Protein AF-A0A0F9FFS2-F1 (afdb_monomer_lite)

Foldseek 3Di:
DAPPDPPVVVVVQLQVQLQVQLVVVLVVVVVCVVPDDDDPVVVVCCVVARNDGLVPHDPVSSVVSSVVSVVVVVVVRVVVVVD

Structure (mmCIF, N/CA/C/O backbone):
data_AF-A0A0F9FFS2-F1
#
_entry.id   AF-A0A0F9FFS2-F1
#
loop_
_atom_site.group_PDB
_atom_site.id
_atom_site.type_symbol
_atom_site.label_atom_id
_atom_site.label_alt_id
_atom_site.label_comp_id
_atom_site.label_asym_id
_atom_site.label_entity_id
_atom_site.label_seq_id
_atom_site.pdbx_PDB_ins_code
_atom_site.Cartn_x
_atom_site.Cartn_y
_atom_site.Cartn_z
_atom_site.occupancy
_atom_site.B_iso_or_equiv
_atom_site.auth_seq_id
_atom_site.auth_comp_id
_atom_site.auth_asym_id
_atom_site.auth_atom_id
_atom_site.pdbx_PDB_model_num
ATOM 1 N N . MET A 1 1 ? -17.676 6.957 20.825 1.00 46.94 1 MET A N 1
ATOM 2 C CA . MET A 1 1 ? -16.906 5.748 21.248 1.00 46.94 1 MET A CA 1
ATOM 3 C C . MET A 1 1 ? -15.459 5.821 20.744 1.00 46.94 1 MET A C 1
ATOM 5 O O . MET A 1 1 ? -15.240 5.637 19.556 1.00 46.94 1 MET A O 1
ATOM 9 N N . LYS A 1 2 ? -14.458 6.076 21.604 1.00 52.88 2 LYS A N 1
ATOM 10 C CA . LYS A 1 2 ? -13.040 5.996 21.192 1.00 52.88 2 LYS A CA 1
ATOM 11 C C . LYS A 1 2 ? -12.684 4.548 20.858 1.00 52.88 2 LYS A C 1
ATOM 13 O O . LYS A 1 2 ? -13.037 3.651 21.620 1.00 52.88 2 LYS A O 1
ATOM 18 N N . ILE A 1 3 ? -11.972 4.317 19.757 1.00 56.28 3 ILE A N 1
ATOM 19 C CA . ILE A 1 3 ? -11.348 3.017 19.498 1.00 56.28 3 ILE A CA 1
ATOM 20 C C . ILE A 1 3 ? -10.237 2.842 20.546 1.00 56.28 3 ILE A C 1
ATOM 22 O O . ILE A 1 3 ? -9.112 3.300 20.363 1.00 56.28 3 ILE A O 1
ATOM 26 N N . ILE A 1 4 ? -10.568 2.229 21.685 1.00 65.56 4 ILE A N 1
ATOM 27 C CA . ILE A 1 4 ? -9.592 1.845 22.710 1.00 65.56 4 ILE A CA 1
ATOM 28 C C . ILE A 1 4 ? -9.058 0.473 22.310 1.00 65.56 4 ILE A C 1
ATOM 30 O O . ILE A 1 4 ? -9.508 -0.565 22.789 1.00 65.56 4 ILE A O 1
ATOM 34 N N . ILE A 1 5 ? -8.130 0.474 21.362 1.00 76.12 5 ILE A N 1
ATOM 35 C CA . ILE A 1 5 ? -7.358 -0.711 20.993 1.00 76.12 5 ILE A CA 1
ATOM 36 C C . ILE A 1 5 ? -5.974 -0.607 21.621 1.00 76.12 5 ILE A C 1
ATOM 38 O O . ILE A 1 5 ? -5.445 0.489 21.801 1.00 76.12 5 ILE A O 1
ATOM 42 N N . SER A 1 6 ? -5.380 -1.748 21.969 1.00 86.00 6 SER A N 1
ATOM 43 C CA . SER A 1 6 ? -3.999 -1.766 22.453 1.00 86.00 6 SER A CA 1
ATOM 44 C C . SER A 1 6 ? -3.053 -1.204 21.389 1.00 86.00 6 SER A C 1
ATOM 46 O O . SER A 1 6 ? -3.320 -1.312 20.191 1.00 86.00 6 SER A O 1
ATOM 48 N N . GLU A 1 7 ? -1.903 -0.670 21.803 1.00 86.69 7 GLU A N 1
ATOM 49 C CA . GLU A 1 7 ? -0.879 -0.189 20.863 1.00 86.69 7 GLU A CA 1
ATOM 50 C C . GLU A 1 7 ? -0.465 -1.266 19.847 1.00 86.69 7 GLU A C 1
ATOM 52 O O . GLU A 1 7 ? -0.223 -0.972 18.678 1.00 86.69 7 GLU A O 1
ATOM 57 N N . ASN A 1 8 ? -0.462 -2.540 20.254 1.00 90.50 8 ASN A N 1
ATOM 58 C CA . ASN A 1 8 ? -0.200 -3.653 19.344 1.00 90.50 8 ASN A CA 1
ATOM 59 C C . ASN A 1 8 ? -1.315 -3.843 18.310 1.00 90.50 8 ASN A C 1
ATOM 61 O O . ASN A 1 8 ? -1.022 -4.086 17.141 1.00 90.50 8 ASN A O 1
ATOM 65 N N . ALA A 1 9 ? -2.580 -3.733 18.715 1.00 91.12 9 ALA A N 1
ATOM 66 C CA . ALA A 1 9 ? -3.707 -3.810 17.791 1.00 91.12 9 ALA A CA 1
ATOM 67 C C . ALA A 1 9 ? -3.732 -2.607 16.835 1.00 91.12 9 ALA A C 1
ATOM 69 O O . ALA A 1 9 ? -3.947 -2.790 15.641 1.00 91.12 9 ALA A O 1
ATOM 70 N N . LYS A 1 10 ? -3.410 -1.400 17.321 1.00 92.81 10 LYS A N 1
ATOM 71 C CA . LYS A 1 10 ? -3.267 -0.205 16.480 1.00 92.81 10 LYS A CA 1
ATOM 72 C C . LYS A 1 10 ? -2.178 -0.374 15.425 1.00 92.81 10 LYS A C 1
ATOM 74 O O . LYS A 1 10 ? -2.419 -0.078 14.262 1.00 92.81 10 LYS A O 1
ATOM 79 N N . LYS A 1 11 ? -1.002 -0.884 15.807 1.00 95.12 11 LYS A N 1
ATOM 80 C CA . LYS A 1 11 ? 0.090 -1.158 14.859 1.00 95.12 11 LYS A CA 1
ATOM 81 C C . LYS A 1 11 ? -0.326 -2.153 13.777 1.00 95.12 11 LYS A C 1
ATOM 83 O O . LYS A 1 11 ? -0.057 -1.903 12.611 1.00 95.12 11 LYS A O 1
ATOM 88 N N . LYS A 1 12 ? -1.011 -3.242 14.145 1.00 96.50 12 LYS A N 1
ATOM 89 C CA . LYS A 1 12 ? -1.533 -4.215 13.169 1.00 96.50 12 LYS A CA 1
ATOM 90 C C . LYS A 1 12 ? -2.522 -3.572 12.202 1.00 96.50 12 LYS A C 1
ATOM 92 O O . LYS A 1 12 ? -2.363 -3.718 11.001 1.00 96.50 12 LYS A O 1
ATOM 97 N N . LEU A 1 13 ? -3.465 -2.793 12.728 1.00 96.69 13 LEU A N 1
ATOM 98 C CA . LEU A 1 13 ? -4.443 -2.077 11.915 1.00 96.69 13 LEU A CA 1
ATOM 99 C C . LEU A 1 13 ? -3.779 -1.093 10.938 1.00 96.69 13 LEU A C 1
ATOM 101 O O . LEU A 1 13 ? -4.201 -0.991 9.793 1.00 96.69 13 LEU A O 1
ATOM 105 N N . VAL A 1 14 ? -2.727 -0.389 11.366 1.00 97.94 14 VAL A N 1
ATOM 106 C CA . VAL A 1 14 ? -1.947 0.492 10.481 1.00 97.94 14 VAL A CA 1
ATOM 107 C C . VAL A 1 14 ? -1.281 -0.299 9.355 1.00 97.94 14 VAL A C 1
ATOM 109 O O . VAL A 1 14 ? -1.324 0.152 8.217 1.00 97.94 14 VAL A O 1
ATOM 112 N N . GLU A 1 15 ? -0.692 -1.464 9.638 1.00 98.50 15 GLU A N 1
ATOM 113 C CA . GLU A 1 15 ? -0.081 -2.297 8.592 1.00 98.50 15 GLU A CA 1
ATOM 114 C C . GLU A 1 15 ? -1.122 -2.859 7.614 1.00 98.50 15 GLU A C 1
ATOM 116 O O . GLU A 1 15 ? -0.879 -2.837 6.414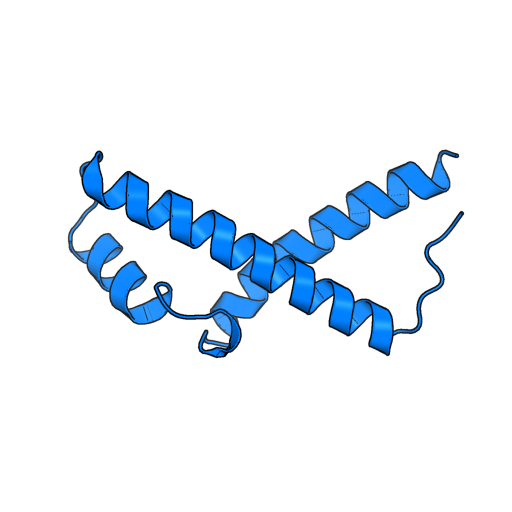 1.00 98.50 15 GLU A O 1
ATOM 121 N N . GLU A 1 16 ? -2.289 -3.299 8.095 1.00 98.50 16 GLU A N 1
ATOM 122 C CA . GLU A 1 16 ? -3.378 -3.794 7.236 1.00 98.50 16 GLU A CA 1
ATOM 123 C C . GLU A 1 16 ? -3.927 -2.693 6.315 1.00 98.50 16 GLU A C 1
ATOM 125 O O . GLU A 1 16 ? -4.157 -2.916 5.127 1.00 98.50 16 GLU A O 1
ATOM 130 N N . LEU A 1 17 ? -4.098 -1.476 6.841 1.00 98.56 17 LEU A N 1
ATOM 131 C CA . LEU A 1 17 ? -4.528 -0.327 6.044 1.00 98.56 17 LEU A CA 1
ATOM 132 C C . LEU A 1 17 ? -3.447 0.137 5.058 1.00 98.56 17 LEU A C 1
ATOM 134 O O . LEU A 1 17 ? -3.780 0.540 3.948 1.00 98.56 17 LEU A O 1
ATOM 138 N N . ALA A 1 18 ? -2.171 0.077 5.443 1.00 98.69 18 ALA A N 1
ATOM 139 C CA . ALA A 1 18 ? -1.055 0.418 4.565 1.00 98.69 18 ALA A CA 1
ATOM 140 C C . ALA A 1 18 ? -0.905 -0.596 3.417 1.00 98.69 18 ALA A C 1
ATOM 142 O O . ALA A 1 18 ? -0.668 -0.206 2.278 1.00 98.69 18 ALA A O 1
ATOM 143 N N . GLU A 1 19 ? -1.101 -1.889 3.687 1.00 98.81 19 GLU A N 1
ATOM 144 C CA . GLU A 1 19 ? -1.135 -2.921 2.646 1.00 98.81 19 GLU A CA 1
ATOM 145 C C . GLU A 1 19 ? -2.296 -2.697 1.669 1.00 98.81 19 GLU A C 1
ATOM 147 O O . GLU A 1 19 ? -2.092 -2.744 0.455 1.00 98.81 19 GLU A O 1
ATOM 152 N N . LEU A 1 20 ? -3.485 -2.356 2.178 1.00 98.75 20 LEU A N 1
ATOM 153 C CA . LEU A 1 20 ? -4.635 -2.025 1.337 1.00 98.75 20 LEU A CA 1
ATOM 154 C C . LEU A 1 20 ? -4.387 -0.786 0.460 1.00 98.75 20 LEU A C 1
ATOM 156 O O . LEU A 1 20 ? -4.728 -0.803 -0.723 1.00 98.75 20 LEU A O 1
ATOM 160 N N . GLU A 1 21 ? -3.802 0.278 1.017 1.00 98.62 21 GLU A N 1
ATOM 161 C CA . GLU A 1 21 ? -3.415 1.480 0.262 1.00 98.62 21 GLU A CA 1
ATOM 162 C C . GLU A 1 21 ? -2.427 1.131 -0.856 1.00 98.62 21 GLU A C 1
ATOM 164 O O . GLU A 1 21 ? -2.609 1.542 -2.004 1.00 98.62 21 GLU A O 1
ATOM 169 N N . HIS A 1 22 ? -1.413 0.320 -0.547 1.00 98.62 22 HIS A N 1
ATOM 170 C CA . HIS A 1 22 ? -0.426 -0.111 -1.530 1.00 98.62 22 HIS A CA 1
ATOM 171 C C . HIS A 1 22 ? -1.061 -0.890 -2.683 1.00 98.62 22 HIS A C 1
ATOM 173 O O . HIS A 1 22 ? -0.752 -0.639 -3.851 1.00 98.62 22 HIS A O 1
ATOM 179 N N . ASP A 1 23 ? -1.980 -1.807 -2.381 1.00 98.50 23 ASP A N 1
ATOM 180 C CA . ASP A 1 23 ? -2.702 -2.561 -3.403 1.00 98.50 23 ASP A CA 1
ATOM 181 C C . ASP A 1 23 ? -3.555 -1.641 -4.285 1.00 98.50 23 ASP A C 1
ATOM 183 O O . ASP A 1 23 ? -3.514 -1.760 -5.515 1.00 98.50 23 ASP A O 1
ATOM 187 N N . GLN A 1 24 ? -4.273 -0.680 -3.691 1.00 98.50 24 GLN A N 1
ATOM 188 C CA . GLN A 1 24 ? -5.045 0.316 -4.441 1.00 98.50 24 GLN A CA 1
ATOM 189 C C . GLN A 1 24 ? -4.148 1.144 -5.365 1.00 98.50 24 GLN A C 1
ATOM 191 O O . GLN A 1 24 ? -4.411 1.234 -6.570 1.00 98.50 24 GLN A O 1
ATOM 196 N N . TRP A 1 25 ? -3.059 1.698 -4.829 1.00 98.38 25 TRP A N 1
ATOM 197 C CA . TRP A 1 25 ? -2.109 2.492 -5.600 1.00 98.38 25 TRP A CA 1
ATOM 198 C C . TRP A 1 25 ? -1.464 1.671 -6.718 1.00 98.38 25 TRP A C 1
ATOM 200 O O . TRP A 1 25 ? -1.353 2.145 -7.849 1.00 98.38 25 TRP A O 1
ATOM 210 N N . MET A 1 26 ? -1.063 0.427 -6.444 1.00 97.88 26 MET A N 1
ATOM 211 C CA . MET A 1 26 ? -0.425 -0.443 -7.429 1.00 97.88 26 MET A CA 1
ATOM 212 C C . MET A 1 26 ? -1.383 -0.799 -8.569 1.00 97.88 26 MET A C 1
ATOM 214 O O . MET A 1 26 ? -0.958 -0.826 -9.727 1.00 97.88 26 MET A O 1
ATOM 218 N N . LEU A 1 27 ? -2.654 -1.086 -8.267 1.00 97.62 27 LEU A N 1
ATOM 219 C CA . LEU A 1 27 ? -3.672 -1.360 -9.283 1.00 97.62 27 LEU A CA 1
ATOM 220 C C . LEU A 1 27 ? -3.885 -0.144 -10.185 1.00 97.62 27 LEU A C 1
ATOM 222 O O . LEU A 1 27 ? -3.803 -0.278 -11.406 1.00 97.62 27 LEU A O 1
ATOM 226 N N . TRP A 1 28 ? -4.065 1.036 -9.588 1.00 97.81 28 TRP A N 1
ATOM 227 C CA . TRP A 1 28 ? -4.175 2.293 -10.324 1.00 97.81 28 TRP A CA 1
ATOM 228 C C . TRP A 1 28 ? -2.927 2.559 -11.180 1.00 97.81 28 TRP A C 1
ATOM 230 O O . TRP A 1 28 ? -3.032 2.767 -12.386 1.00 97.81 28 TRP A O 1
ATOM 240 N N . ALA A 1 29 ? -1.729 2.459 -10.603 1.00 97.50 29 ALA A N 1
ATOM 241 C CA . ALA A 1 29 ? -0.475 2.734 -11.299 1.00 97.50 29 ALA A CA 1
ATOM 242 C C . ALA A 1 29 ? -0.231 1.772 -12.472 1.00 97.50 29 ALA A C 1
ATOM 244 O O . ALA A 1 29 ? 0.273 2.182 -13.518 1.00 97.50 29 ALA A O 1
ATOM 245 N N . LYS A 1 30 ? -0.593 0.490 -12.329 1.00 97.19 30 LYS A N 1
ATOM 246 C CA . LYS A 1 30 ? -0.519 -0.490 -13.423 1.00 97.19 30 LYS A CA 1
ATOM 247 C C . LYS A 1 30 ? -1.485 -0.173 -14.554 1.00 97.19 30 LYS A C 1
ATOM 249 O O . LYS A 1 30 ? -1.169 -0.495 -15.697 1.00 97.19 30 LYS A O 1
ATOM 254 N N . ASP A 1 31 ? -2.647 0.391 -14.248 1.00 97.38 31 ASP A N 1
ATOM 255 C CA . ASP A 1 31 ? -3.623 0.759 -15.265 1.00 97.38 31 ASP A CA 1
ATOM 256 C C . ASP A 1 31 ? -3.195 2.013 -16.030 1.00 97.38 31 ASP A C 1
ATOM 258 O O . ASP A 1 31 ? -3.125 1.987 -17.256 1.00 97.38 31 ASP A O 1
ATOM 262 N N . ILE A 1 32 ? -2.737 3.038 -15.307 1.00 97.31 32 ILE A N 1
ATOM 263 C CA . ILE A 1 32 ? -2.192 4.281 -15.873 1.00 97.31 32 ILE A CA 1
ATOM 264 C C . ILE A 1 32 ? -1.039 4.011 -16.845 1.00 97.31 32 ILE A C 1
ATOM 266 O O . ILE A 1 32 ? -0.971 4.617 -17.911 1.00 97.31 32 ILE A O 1
ATOM 270 N N . LEU A 1 33 ? -0.155 3.054 -16.535 1.00 96.75 33 LEU A N 1
ATOM 271 C CA . LEU A 1 33 ? 0.940 2.668 -17.435 1.00 96.75 33 LEU A CA 1
ATOM 272 C C . LEU A 1 33 ? 0.483 2.088 -18.785 1.00 96.75 33 LEU A C 1
ATOM 274 O O . LEU A 1 33 ? 1.316 1.948 -19.679 1.00 96.75 33 LEU A O 1
ATOM 278 N N . LYS A 1 34 ? -0.789 1.700 -18.936 1.00 95.50 34 LYS A N 1
ATOM 279 C CA . LYS A 1 34 ? -1.344 1.203 -20.205 1.00 95.50 34 LYS A CA 1
ATOM 280 C C . LYS A 1 34 ? -1.959 2.317 -21.046 1.00 95.50 34 LYS A C 1
ATOM 282 O O . LYS A 1 34 ? -2.029 2.164 -22.262 1.00 95.50 34 LYS A O 1
ATOM 28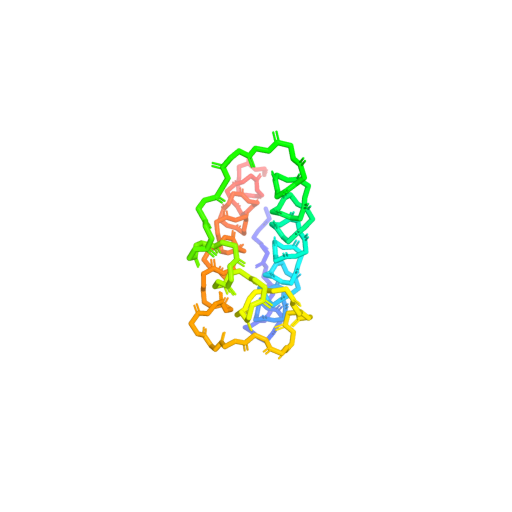7 N N . SER A 1 35 ? -2.461 3.373 -20.409 1.00 93.94 35 SER A N 1
ATOM 288 C CA . SER A 1 35 ? -3.300 4.389 -21.051 1.00 93.94 35 SER A CA 1
ATOM 289 C C . SER A 1 35 ? -2.639 5.758 -21.183 1.00 93.94 35 SER A C 1
ATOM 291 O O . SER A 1 35 ? -3.072 6.543 -22.022 1.00 93.94 35 SER A O 1
ATOM 293 N N . GLU A 1 36 ? -1.621 6.064 -20.378 1.00 95.75 36 GLU A N 1
ATOM 294 C CA . GLU A 1 36 ? -1.004 7.392 -20.324 1.00 95.75 36 GLU A CA 1
ATOM 295 C C . GLU A 1 36 ? 0.471 7.384 -20.741 1.00 95.75 36 GLU A C 1
ATOM 297 O O . GLU A 1 36 ? 1.192 6.399 -20.561 1.00 95.75 36 GLU A O 1
ATOM 302 N N . ASP A 1 37 ? 0.937 8.525 -21.259 1.00 96.19 37 ASP A N 1
ATOM 303 C CA . ASP A 1 37 ? 2.350 8.740 -21.574 1.00 96.19 37 ASP A CA 1
ATOM 304 C C . ASP A 1 37 ? 3.146 9.020 -20.290 1.00 96.19 37 ASP A C 1
ATOM 306 O O . ASP A 1 37 ? 3.305 10.153 -19.827 1.00 96.19 37 ASP A O 1
ATOM 310 N N . ILE A 1 38 ? 3.606 7.939 -19.666 1.00 96.94 38 ILE A N 1
ATOM 311 C CA . ILE A 1 38 ? 4.461 7.968 -18.485 1.00 96.94 38 ILE A CA 1
ATOM 312 C C . ILE A 1 38 ? 5.912 7.796 -18.919 1.00 96.94 38 ILE A C 1
ATOM 314 O O . ILE A 1 38 ? 6.268 6.828 -19.593 1.00 96.94 38 ILE A O 1
ATOM 318 N N . THR A 1 39 ? 6.788 8.690 -18.451 1.00 97.19 39 THR A N 1
ATOM 319 C CA . THR A 1 39 ? 8.213 8.622 -18.791 1.00 97.19 39 THR A CA 1
ATOM 320 C C . THR A 1 39 ? 8.818 7.263 -18.434 1.00 97.19 39 THR A C 1
ATOM 322 O O . THR A 1 39 ? 8.511 6.667 -17.393 1.00 97.19 39 THR A O 1
ATOM 325 N N . LYS A 1 40 ? 9.745 6.790 -19.276 1.00 96.50 40 LYS A N 1
ATOM 326 C CA . LYS A 1 40 ? 10.442 5.513 -19.070 1.00 96.50 40 LYS A CA 1
ATOM 327 C C . LYS A 1 40 ? 11.077 5.424 -17.680 1.00 96.50 40 LYS A C 1
ATOM 329 O O . LYS A 1 40 ? 10.932 4.409 -17.010 1.00 96.50 40 LYS A O 1
ATOM 334 N N . GLU A 1 41 ? 11.703 6.505 -17.219 1.00 97.75 41 GLU A N 1
ATOM 335 C CA . GLU A 1 41 ? 12.302 6.588 -15.883 1.00 97.75 41 GLU A CA 1
ATOM 336 C C . GLU A 1 41 ? 11.276 6.332 -14.766 1.00 97.75 41 GLU A C 1
ATOM 338 O O . GLU A 1 41 ? 11.526 5.545 -13.851 1.00 97.75 41 GLU A O 1
ATOM 343 N N . ARG A 1 42 ? 10.092 6.956 -14.847 1.00 97.06 42 ARG A N 1
ATOM 344 C CA . ARG A 1 42 ? 9.032 6.784 -13.847 1.00 97.06 42 ARG A CA 1
ATOM 345 C C . ARG A 1 42 ? 8.465 5.367 -13.875 1.00 97.06 42 ARG A C 1
ATOM 347 O O . ARG A 1 42 ? 8.331 4.762 -12.811 1.00 97.06 42 ARG A O 1
ATOM 354 N N . SER A 1 43 ? 8.180 4.838 -15.066 1.00 97.62 43 SER A N 1
ATOM 355 C CA . SER A 1 43 ? 7.733 3.452 -15.257 1.00 97.62 43 SER A CA 1
ATOM 356 C C . SER A 1 43 ? 8.735 2.459 -14.661 1.00 97.62 43 SER A C 1
ATOM 358 O O . SER A 1 43 ? 8.354 1.579 -13.889 1.00 97.62 43 SER A O 1
ATOM 360 N N . ASP A 1 44 ? 10.019 2.603 -14.996 1.00 97.75 44 ASP A N 1
ATOM 361 C CA . ASP A 1 44 ? 11.072 1.684 -14.560 1.00 97.75 44 ASP A CA 1
ATOM 362 C C . ASP A 1 44 ? 11.237 1.721 -13.036 1.00 97.75 44 ASP A C 1
ATOM 364 O O . ASP A 1 44 ? 11.338 0.669 -12.401 1.00 97.75 44 ASP A O 1
ATOM 368 N N . ARG A 1 45 ? 11.167 2.913 -12.426 1.00 96.94 45 ARG A N 1
ATOM 369 C CA . ARG A 1 45 ? 11.168 3.056 -10.965 1.00 96.94 45 ARG A CA 1
ATOM 370 C C . ARG A 1 45 ? 9.976 2.349 -10.322 1.00 96.94 45 ARG A C 1
ATOM 372 O O . ARG A 1 45 ? 10.175 1.584 -9.385 1.00 96.94 45 ARG A O 1
ATOM 379 N N . TRP A 1 46 ? 8.752 2.560 -10.809 1.00 97.25 46 TRP A N 1
ATOM 380 C CA . TRP A 1 46 ? 7.562 1.899 -10.253 1.00 97.25 46 TRP A CA 1
ATOM 381 C C . TRP A 1 46 ? 7.643 0.376 -10.359 1.00 97.25 46 TRP A C 1
ATOM 383 O O . TRP A 1 46 ? 7.394 -0.316 -9.373 1.00 97.25 46 TRP A O 1
ATOM 393 N N . LYS A 1 47 ? 8.065 -0.144 -11.516 1.00 96.25 47 LYS A N 1
ATOM 394 C CA . LYS A 1 47 ? 8.249 -1.586 -11.734 1.00 96.25 47 LYS A CA 1
ATOM 395 C C . LYS A 1 47 ? 9.304 -2.178 -10.802 1.00 96.25 47 LYS A C 1
ATOM 397 O O . LYS A 1 47 ? 9.092 -3.253 -10.253 1.00 96.25 47 LYS A O 1
ATOM 402 N N . LYS A 1 48 ? 10.425 -1.479 -10.611 1.00 96.31 48 LYS A N 1
ATOM 403 C CA . LYS A 1 48 ? 11.540 -1.938 -9.772 1.00 96.31 48 LYS A CA 1
ATOM 404 C C . LYS A 1 48 ? 11.223 -1.862 -8.281 1.00 96.31 48 LYS A C 1
ATOM 406 O O . LYS A 1 48 ? 11.584 -2.757 -7.520 1.00 96.31 48 LYS A O 1
ATOM 411 N N . GLU A 1 49 ? 10.613 -0.766 -7.851 1.00 95.81 49 GLU A N 1
ATOM 412 C CA . GLU A 1 49 ? 10.517 -0.434 -6.433 1.00 95.81 49 GLU A CA 1
ATOM 413 C C . GLU A 1 49 ? 9.143 -0.750 -5.856 1.00 95.81 49 GLU A C 1
ATOM 415 O O . GLU A 1 49 ? 9.082 -1.209 -4.720 1.00 95.81 49 GLU A O 1
ATOM 420 N N . SER A 1 50 ? 8.051 -0.532 -6.591 1.00 96.56 50 SER A N 1
ATOM 421 C CA . SER A 1 50 ? 6.693 -0.579 -6.030 1.00 96.56 50 SER A CA 1
ATOM 422 C C . SER A 1 50 ? 5.847 -1.758 -6.515 1.00 96.56 50 SER A C 1
ATOM 424 O O . SER A 1 50 ? 4.946 -2.176 -5.805 1.00 96.56 50 SER A O 1
ATOM 426 N N . PHE A 1 51 ? 6.093 -2.342 -7.691 1.00 97.38 51 PHE A N 1
ATOM 427 C CA . PHE A 1 51 ? 5.252 -3.434 -8.217 1.00 97.38 51 PHE A CA 1
ATOM 428 C C . PHE A 1 51 ? 5.603 -4.803 -7.626 1.00 97.38 51 PHE A C 1
ATOM 430 O O . PHE A 1 51 ? 5.981 -5.737 -8.330 1.00 97.38 51 PHE A O 1
ATOM 437 N N . LYS A 1 52 ? 5.456 -4.918 -6.311 1.00 96.81 52 LYS A N 1
ATOM 438 C CA . LYS A 1 52 ? 5.676 -6.129 -5.520 1.00 96.81 52 LYS A CA 1
ATOM 439 C C . LYS A 1 52 ? 4.759 -6.119 -4.292 1.00 96.81 52 LYS A C 1
ATOM 441 O O . LYS A 1 52 ? 4.232 -5.056 -3.966 1.00 96.81 52 LYS A O 1
ATOM 446 N N . PRO A 1 53 ? 4.551 -7.266 -3.625 1.00 97.94 53 PRO A N 1
ATOM 447 C CA . PRO A 1 53 ? 3.721 -7.332 -2.423 1.00 97.94 53 PRO A CA 1
ATOM 448 C C . PRO A 1 53 ? 4.170 -6.333 -1.351 1.00 97.94 53 PRO A C 1
ATOM 450 O O . PRO A 1 53 ? 5.375 -6.114 -1.190 1.00 97.94 53 PRO A O 1
ATOM 453 N N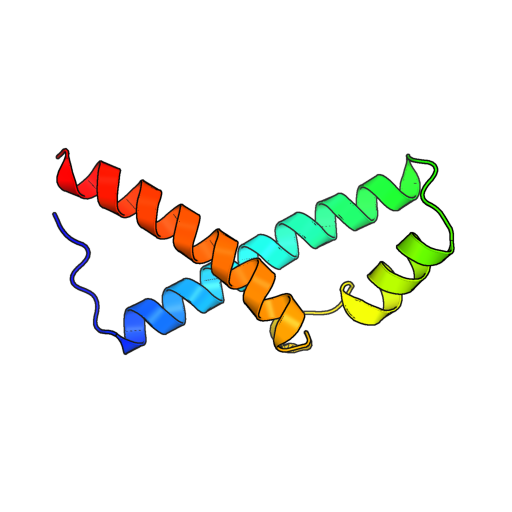 . TYR A 1 54 ? 3.224 -5.781 -0.580 1.00 98.25 54 TYR A N 1
ATOM 454 C CA . TYR A 1 54 ? 3.507 -4.795 0.474 1.00 98.25 54 TYR A CA 1
ATOM 455 C C . TYR A 1 54 ? 4.618 -5.275 1.416 1.00 98.25 54 TYR A C 1
ATOM 457 O O . TYR A 1 54 ? 5.572 -4.549 1.698 1.00 98.25 54 TYR A O 1
ATOM 465 N N . LYS A 1 55 ? 4.580 -6.549 1.829 1.00 97.81 55 LYS A N 1
ATOM 466 C CA . LYS A 1 55 ? 5.609 -7.157 2.690 1.00 97.81 55 LYS A CA 1
ATOM 467 C C . LYS A 1 55 ? 7.046 -7.010 2.156 1.00 97.81 55 LYS A C 1
ATOM 469 O O . LYS A 1 55 ? 7.951 -6.864 2.979 1.00 97.81 55 LYS A O 1
ATOM 474 N N . ASP A 1 56 ? 7.231 -6.940 0.837 1.00 98.12 56 ASP A N 1
ATOM 475 C CA . ASP A 1 56 ? 8.526 -6.889 0.143 1.00 98.12 56 ASP A CA 1
ATOM 476 C C . ASP A 1 56 ? 8.979 -5.449 -0.197 1.00 98.12 56 ASP A C 1
ATOM 478 O O . ASP A 1 56 ? 10.037 -5.231 -0.808 1.00 98.12 56 ASP A O 1
ATOM 482 N N . LEU A 1 57 ? 8.187 -4.439 0.178 1.00 97.75 57 LEU A N 1
ATOM 483 C CA . LEU A 1 57 ? 8.528 -3.027 0.014 1.00 97.75 57 LEU A CA 1
ATOM 484 C C . LEU A 1 57 ? 9.667 -2.579 0.931 1.00 97.75 57 LEU A C 1
ATOM 486 O O . LEU A 1 57 ? 9.882 -3.107 2.025 1.00 97.75 57 LEU A O 1
ATOM 490 N N . SER A 1 58 ? 10.364 -1.527 0.496 1.00 97.12 58 SER A N 1
ATOM 491 C CA . SER A 1 58 ? 11.321 -0.835 1.358 1.00 97.12 58 SER A CA 1
ATOM 492 C C . SER A 1 58 ? 10.607 -0.146 2.526 1.00 97.12 58 SER A C 1
ATOM 494 O O . SER A 1 58 ? 9.455 0.270 2.408 1.00 97.12 58 SER A O 1
ATOM 496 N N . GLY A 1 59 ? 11.313 0.056 3.644 1.00 97.00 59 GLY A N 1
ATOM 497 C CA . GLY A 1 59 ? 10.765 0.797 4.786 1.00 97.00 59 GLY A CA 1
ATOM 498 C C . GLY A 1 59 ? 10.299 2.208 4.412 1.00 97.00 59 GLY A C 1
ATOM 499 O O . GLY A 1 59 ? 9.277 2.661 4.913 1.00 97.00 59 GLY A O 1
ATOM 500 N N . LYS A 1 60 ? 10.991 2.863 3.468 1.00 96.38 60 LYS A N 1
ATOM 501 C CA . LYS A 1 60 ? 10.594 4.173 2.936 1.00 96.38 60 LYS A CA 1
ATOM 502 C C . LYS A 1 60 ? 9.223 4.123 2.261 1.00 96.38 60 LYS A C 1
ATOM 504 O O . LYS A 1 60 ? 8.423 5.016 2.493 1.00 96.38 60 LYS A O 1
ATOM 509 N N . GLN A 1 61 ? 8.956 3.105 1.445 1.00 97.06 61 GLN A N 1
ATOM 510 C CA . GLN A 1 61 ? 7.667 2.966 0.761 1.00 97.06 61 GLN A CA 1
ATOM 511 C C . GLN A 1 61 ? 6.551 2.623 1.733 1.00 97.06 61 GLN A C 1
ATOM 513 O O . GLN A 1 61 ? 5.573 3.355 1.779 1.00 97.06 61 GLN A O 1
ATOM 518 N N . LYS A 1 62 ? 6.783 1.643 2.614 1.00 98.44 62 LYS A N 1
ATOM 519 C CA . LYS A 1 62 ? 5.827 1.319 3.677 1.00 98.44 62 LYS A CA 1
ATOM 520 C C . LYS A 1 62 ? 5.473 2.540 4.523 1.00 98.44 62 LYS A C 1
ATOM 522 O O . LYS A 1 62 ? 4.332 2.693 4.923 1.00 98.44 62 LYS A O 1
ATOM 527 N N . ASN A 1 63 ? 6.430 3.430 4.801 1.00 98.31 63 ASN A N 1
ATOM 528 C CA . ASN A 1 63 ? 6.144 4.662 5.537 1.00 98.31 63 ASN A CA 1
ATOM 529 C C . ASN A 1 63 ? 5.184 5.591 4.784 1.00 98.31 63 ASN A C 1
ATOM 531 O O . ASN A 1 63 ? 4.309 6.162 5.424 1.00 98.31 63 ASN A O 1
ATOM 535 N N . MET A 1 64 ? 5.299 5.703 3.457 1.00 97.62 64 MET A N 1
ATOM 536 C CA . MET A 1 64 ? 4.345 6.484 2.660 1.00 97.62 64 MET A CA 1
ATOM 537 C C . MET A 1 64 ? 2.933 5.887 2.746 1.00 97.62 64 MET A C 1
ATOM 539 O O . MET A 1 64 ? 1.971 6.629 2.919 1.00 97.62 64 MET A O 1
ATOM 543 N N . ASP A 1 65 ? 2.811 4.559 2.705 1.00 98.56 65 ASP A N 1
ATOM 544 C CA . ASP A 1 65 ? 1.517 3.873 2.817 1.00 98.56 65 ASP A CA 1
ATOM 545 C C . ASP A 1 65 ? 0.928 4.011 4.239 1.00 98.56 65 ASP A C 1
ATOM 547 O O . ASP A 1 65 ? -0.257 4.301 4.422 1.00 98.56 65 ASP A O 1
ATOM 551 N N . ARG A 1 66 ? 1.772 3.904 5.278 1.00 98.62 66 ARG A N 1
ATOM 552 C CA . ARG A 1 66 ? 1.380 4.126 6.682 1.00 98.62 66 ARG A CA 1
ATOM 553 C C . ARG A 1 66 ? 0.872 5.540 6.935 1.00 98.62 66 ARG A C 1
ATOM 555 O O . ARG A 1 66 ? -0.078 5.706 7.694 1.00 98.62 66 ARG A O 1
ATOM 562 N N . GLU A 1 67 ? 1.458 6.557 6.304 1.00 98.56 67 GLU A N 1
ATOM 563 C CA . GLU A 1 67 ? 0.962 7.935 6.420 1.00 98.56 67 GLU A CA 1
ATOM 564 C C . GLU A 1 67 ? -0.492 8.056 5.935 1.00 98.56 67 GLU A C 1
ATOM 566 O O . GLU A 1 67 ? -1.279 8.814 6.506 1.00 98.56 67 GLU A O 1
ATOM 571 N N . TRP A 1 68 ? -0.883 7.304 4.903 1.00 98.50 68 TRP A N 1
ATOM 572 C CA . TRP A 1 68 ? -2.272 7.246 4.446 1.00 98.50 68 TRP A CA 1
ATOM 573 C C . TRP A 1 68 ? -3.165 6.436 5.384 1.00 98.50 68 TRP A C 1
ATOM 575 O O . TRP A 1 68 ? -4.252 6.908 5.732 1.00 98.50 68 TRP A O 1
ATOM 585 N N . ALA A 1 69 ? -2.684 5.301 5.891 1.00 98.25 69 ALA A N 1
ATOM 586 C CA . ALA A 1 69 ? -3.376 4.540 6.929 1.00 98.25 69 ALA A CA 1
ATOM 587 C C . ALA A 1 69 ? -3.700 5.407 8.164 1.00 98.25 69 ALA A C 1
ATOM 589 O O . ALA A 1 69 ? -4.825 5.404 8.667 1.00 98.25 69 ALA A O 1
ATOM 590 N N . GLU A 1 70 ? -2.748 6.221 8.628 1.00 97.31 70 GLU A N 1
ATOM 591 C CA . GLU A 1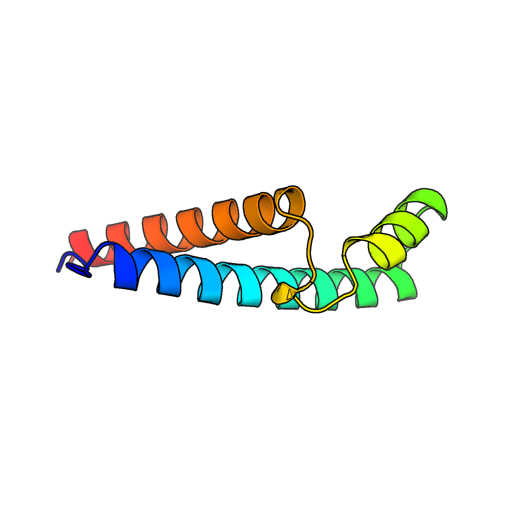 70 ? -2.953 7.132 9.758 1.00 97.31 70 GLU A CA 1
ATOM 592 C C . GLU A 1 70 ? -4.003 8.213 9.470 1.00 97.31 70 GLU A C 1
ATOM 594 O O . GLU A 1 70 ? -4.804 8.547 10.351 1.00 97.31 70 GLU A O 1
ATOM 599 N N . LYS A 1 71 ? -4.062 8.735 8.236 1.00 97.94 71 LYS A N 1
ATOM 600 C CA . LYS A 1 71 ? -5.115 9.681 7.822 1.00 97.94 71 LYS A CA 1
ATOM 601 C C . LYS A 1 71 ? -6.496 9.037 7.899 1.00 97.94 71 LYS A C 1
ATOM 603 O O . LYS A 1 71 ? -7.414 9.658 8.437 1.00 97.94 71 LYS A O 1
ATOM 608 N N . VAL A 1 72 ? -6.639 7.798 7.421 1.00 97.44 72 VAL A N 1
ATOM 609 C CA . VAL A 1 72 ? -7.897 7.039 7.516 1.00 97.44 72 VAL A CA 1
ATOM 610 C C . VAL A 1 72 ? -8.316 6.892 8.977 1.00 97.44 72 VAL A C 1
ATOM 612 O O . VAL A 1 72 ? -9.439 7.251 9.335 1.00 97.44 72 VAL A O 1
ATOM 615 N N . LEU A 1 73 ? -7.402 6.460 9.850 1.00 94.62 73 LEU A N 1
ATOM 616 C CA . LEU A 1 73 ? -7.692 6.307 11.277 1.00 94.62 73 LEU A CA 1
ATOM 617 C C . LEU A 1 73 ? -8.087 7.627 11.940 1.00 94.62 73 LEU A C 1
ATOM 619 O O . LEU A 1 73 ? -8.997 7.647 12.767 1.00 94.62 73 LEU A O 1
ATOM 623 N N . LYS A 1 74 ? -7.453 8.743 11.568 1.00 94.19 74 LYS A N 1
ATOM 624 C CA . LYS A 1 74 ? -7.828 10.071 12.068 1.00 94.19 74 LYS A CA 1
ATOM 625 C C . LYS A 1 74 ? -9.264 10.439 11.683 1.00 94.19 74 LYS A C 1
ATOM 627 O O . LYS A 1 74 ? -10.000 10.943 12.529 1.00 94.19 74 LYS A O 1
ATOM 632 N N . ILE A 1 75 ? -9.667 10.174 10.439 1.00 95.75 75 ILE A N 1
ATOM 633 C CA . ILE A 1 75 ? -11.029 10.436 9.949 1.00 95.75 75 ILE A CA 1
ATOM 634 C C . ILE A 1 75 ? -12.040 9.568 10.701 1.00 95.75 75 ILE A C 1
ATOM 636 O O . ILE A 1 75 ? -13.017 10.092 11.234 1.00 95.75 75 ILE A O 1
ATOM 640 N N . VAL A 1 76 ? -11.790 8.260 10.789 1.00 93.62 76 VAL A N 1
ATOM 641 C CA . VAL A 1 76 ? -12.684 7.320 11.478 1.00 93.62 76 VAL A CA 1
ATOM 642 C C . VAL A 1 76 ? -12.831 7.694 12.951 1.00 93.62 76 VAL A C 1
ATOM 644 O O . VAL A 1 76 ? -13.951 7.782 13.444 1.00 93.62 76 VAL A O 1
ATOM 647 N N . ASN A 1 77 ? -11.727 7.986 13.646 1.00 89.81 77 ASN A N 1
ATOM 648 C CA . ASN A 1 77 ? -11.770 8.389 15.052 1.00 89.81 77 ASN A CA 1
ATOM 649 C C . ASN A 1 77 ? -12.585 9.667 15.257 1.00 89.81 77 ASN A C 1
ATOM 651 O O . ASN A 1 77 ? -13.414 9.698 16.160 1.00 89.81 77 ASN A O 1
ATOM 655 N N . LYS A 1 78 ? -12.420 10.675 14.389 1.00 91.50 78 LYS A N 1
ATOM 656 C CA . LYS A 1 78 ? -13.225 11.903 14.439 1.00 91.50 78 LYS A CA 1
ATOM 657 C C . LYS A 1 78 ? -14.726 11.589 14.369 1.00 91.50 78 LYS A C 1
ATOM 659 O O . LYS A 1 78 ? -15.479 12.010 15.238 1.00 91.50 78 LYS A O 1
ATOM 664 N N . TYR A 1 79 ? -15.152 10.786 13.392 1.00 91.81 79 TYR A N 1
ATOM 665 C CA . TYR A 1 79 ? -16.562 10.391 13.251 1.00 91.81 79 TYR A CA 1
ATOM 666 C C . TYR A 1 79 ? -17.090 9.559 14.427 1.00 91.81 79 TYR A C 1
ATOM 668 O O . TYR A 1 79 ? -18.281 9.598 14.729 1.00 91.81 79 TYR A O 1
ATOM 676 N N . MET A 1 80 ? -16.227 8.779 15.077 1.00 86.81 80 MET A N 1
ATOM 677 C CA . MET A 1 80 ? -16.600 7.960 16.230 1.00 86.81 80 MET A CA 1
ATOM 678 C C . MET A 1 80 ? -16.652 8.756 17.541 1.00 86.81 80 MET A C 1
ATOM 680 O O . MET A 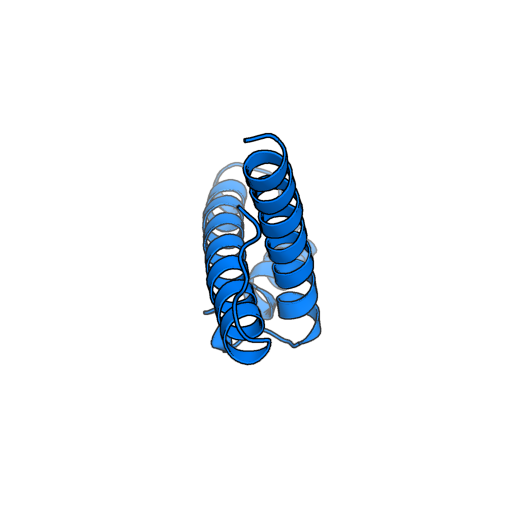1 80 ? -17.250 8.275 18.503 1.00 86.81 80 MET A O 1
ATOM 684 N N . GLU A 1 81 ? -16.029 9.934 17.609 1.00 83.06 81 GLU A N 1
ATOM 685 C CA . GLU A 1 81 ? -16.095 10.866 18.747 1.00 83.06 81 GLU A CA 1
ATOM 686 C C . GLU A 1 81 ? -17.284 11.832 18.654 1.00 83.06 81 GLU A C 1
ATOM 688 O O . GLU A 1 81 ? -17.805 12.244 19.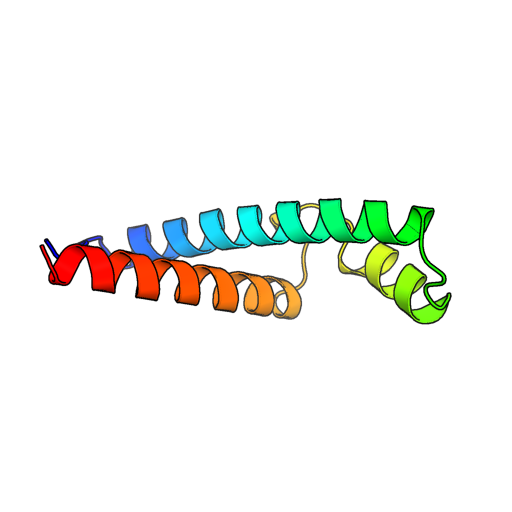685 1.00 83.06 81 GLU A O 1
ATOM 693 N N . GLU A 1 82 ? -17.738 12.156 17.439 1.00 72.31 82 GLU A N 1
ATOM 694 C CA . GLU A 1 82 ? -18.920 12.996 17.177 1.00 72.31 82 GLU A CA 1
ATOM 695 C C . GLU A 1 82 ? -20.264 12.250 17.360 1.00 72.31 82 GLU A C 1
ATOM 697 O O . GLU A 1 82 ? -21.327 12.861 17.242 1.00 72.31 82 GLU A O 1
ATOM 702 N N . LYS A 1 83 ? -20.221 10.943 17.659 1.00 54.03 83 LYS A N 1
ATOM 703 C CA . LYS A 1 83 ? -21.363 10.097 18.051 1.00 54.03 83 LYS A CA 1
ATOM 704 C C . LYS A 1 83 ? -21.342 9.779 19.543 1.00 54.03 83 LYS A C 1
ATOM 706 O O . LYS A 1 83 ? -22.429 9.856 20.150 1.00 54.03 83 LYS A O 1
#

InterPro domains:
  IPR003032 Ryanodine receptor Ryr [PF02026] (8-77)

Sequence (83 aa):
MKIIISENAKKKLVEELAELEHDQWMLWAKDILKSEDITKERSDRWKKESFKPYKDLSGKQKNMDREWAEKVLKIVNKYMEEK

Secondary structure (DSSP, 8-state):
------HHHHHHHHHHHHHHHHHHHHHHHHHHHHHS---HHHHHHIIIIISS-GGGS-HHHHHHHHHHHHHHHHHHHHHHH--

Radius of gyration: 15.72 Å; chains: 1; bounding box: 34×20×44 Å

pLDDT: mean 93.19, std 10.77, range [46.94, 98.81]

Organism: NCBI:txid412755